Protein AF-A0A0C1C5U6-F1 (afdb_monomer_lite)

Foldseek 3Di:
DEEAAAAPLCQQVVQCVVVVFDWDADPPPRFIDGPDPPDVQGQDGDRVRRPFQAWDDHPLYIYFYGEPYDPDDVSNVRRLQSLLVCLVVDQQQEYEYGDEPVLPVVPCPSVVVVVVSVCVSNVVSDPVNRHNYYHYHHRHPPVVVVVVVVVVVVVVVVPPDD

Organism: NCBI:txid83552

pLDDT: mean 75.48, std 14.99, range [33.72, 92.44]

InterPro domains:
  IPR027417 P-loop containing nucleoside triphosphate hydrolase [G3DSA:3.40.50.300] (1-158)
  IPR027417 P-loop containing nucleoside triphosphate hydrolase [SSF52540] (3-142)

Secondary structure (DSSP, 8-state):
-EEEESTTSSHHHHHHHHTT--EEE-TTT--EEESS--TTTSPPPSTTT---SSEEEETTEEEE---SSSS-HHHHHHHHHHHHHHHHHS---EEEEEE-GGGGGG-THHHHHHHHHHHHHTTTS-STTS--EEEEEE--HHHHHHHHHHHHHHHHHHH---

Structure (mmCIF, N/CA/C/O backbone):
data_AF-A0A0C1C5U6-F1
#
_entry.id   AF-A0A0C1C5U6-F1
#
loop_
_atom_site.group_PDB
_atom_site.id
_atom_site.type_symbol
_atom_site.label_atom_id
_atom_site.label_alt_id
_atom_site.label_comp_id
_atom_site.label_asym_id
_atom_site.label_entity_id
_atom_site.label_seq_id
_atom_site.pdbx_PDB_ins_code
_atom_site.Cartn_x
_atom_site.Cartn_y
_atom_site.Cartn_z
_atom_site.occupancy
_atom_site.B_iso_or_equiv
_atom_site.auth_seq_id
_atom_site.auth_comp_id
_atom_site.auth_asym_id
_atom_site.auth_atom_id
_atom_site.pdbx_PDB_model_num
ATOM 1 N N . MET A 1 1 ? -7.302 0.716 6.547 1.00 89.00 1 MET A N 1
ATOM 2 C CA . MET A 1 1 ? -6.933 0.186 5.214 1.00 89.00 1 MET A CA 1
ATOM 3 C C . MET A 1 1 ? -5.426 0.119 5.146 1.00 89.00 1 MET A C 1
ATOM 5 O O . MET A 1 1 ? -4.791 1.102 5.504 1.00 89.00 1 MET A O 1
ATOM 9 N N . ILE A 1 2 ? -4.868 -1.007 4.716 1.00 91.44 2 ILE A N 1
ATOM 10 C CA . ILE A 1 2 ? -3.419 -1.174 4.568 1.00 91.44 2 ILE A CA 1
ATOM 11 C C . ILE A 1 2 ? -3.020 -1.066 3.097 1.00 91.44 2 ILE A C 1
ATOM 13 O O . ILE A 1 2 ? -3.742 -1.568 2.233 1.00 91.44 2 ILE A O 1
ATOM 17 N N . VAL A 1 3 ? -1.905 -0.394 2.813 1.00 92.25 3 VAL A N 1
ATOM 18 C CA . VAL A 1 3 ? -1.359 -0.252 1.459 1.00 92.25 3 VAL A CA 1
ATOM 19 C C . VAL A 1 3 ? 0.001 -0.933 1.403 1.00 92.25 3 VAL A C 1
ATOM 21 O O . VAL A 1 3 ? 0.939 -0.484 2.046 1.00 92.25 3 VAL A O 1
ATOM 24 N N . VAL A 1 4 ? 0.096 -2.008 0.628 1.00 90.38 4 VAL A N 1
ATOM 25 C CA . VAL A 1 4 ? 1.284 -2.863 0.483 1.00 90.38 4 VAL A CA 1
ATOM 26 C C . VAL A 1 4 ? 1.801 -2.839 -0.952 1.00 90.38 4 VAL A C 1
ATOM 28 O O . VAL A 1 4 ? 1.058 -2.538 -1.885 1.00 90.38 4 VAL A O 1
ATOM 31 N N . GLY A 1 5 ? 3.080 -3.158 -1.135 1.00 88.62 5 GLY A N 1
ATOM 32 C CA . GLY A 1 5 ? 3.724 -3.200 -2.447 1.00 88.62 5 GLY A CA 1
ATOM 33 C C . GLY A 1 5 ? 5.225 -2.955 -2.369 1.00 88.62 5 GLY A C 1
ATOM 34 O O . GLY A 1 5 ? 5.747 -2.583 -1.312 1.00 88.62 5 GLY A O 1
ATOM 35 N N . GLU A 1 6 ? 5.900 -3.106 -3.501 1.00 87.00 6 GLU A N 1
ATOM 36 C CA . GLU A 1 6 ? 7.343 -2.880 -3.632 1.00 87.00 6 GLU A CA 1
ATOM 37 C C . GLU A 1 6 ? 7.741 -1.438 -3.285 1.00 87.00 6 GLU A C 1
ATOM 39 O O . GLU A 1 6 ? 6.922 -0.505 -3.238 1.00 87.00 6 GLU A O 1
ATOM 44 N N . SER A 1 7 ? 9.018 -1.231 -2.991 1.00 86.00 7 SER A N 1
ATOM 45 C CA . SER A 1 7 ? 9.557 0.114 -2.821 1.00 86.00 7 SER A CA 1
ATOM 46 C C . SER A 1 7 ? 9.415 0.948 -4.097 1.00 86.00 7 SER A C 1
ATOM 48 O O . SER A 1 7 ? 9.560 0.461 -5.212 1.00 86.00 7 SER A O 1
ATOM 50 N N . GLY A 1 8 ? 9.091 2.235 -3.943 1.00 82.94 8 GLY A N 1
ATOM 51 C CA . GLY A 1 8 ? 9.002 3.173 -5.070 1.00 82.94 8 GLY A CA 1
ATOM 52 C C . GLY A 1 8 ? 7.709 3.136 -5.900 1.00 82.94 8 GLY A C 1
ATOM 53 O O . GLY A 1 8 ? 7.497 4.047 -6.694 1.00 82.94 8 GLY A O 1
ATOM 54 N N . VAL A 1 9 ? 6.782 2.199 -5.666 1.00 85.19 9 VAL A N 1
ATOM 55 C CA . VAL A 1 9 ? 5.518 2.085 -6.439 1.00 85.19 9 VAL A CA 1
ATOM 56 C C . VAL A 1 9 ? 4.457 3.149 -6.106 1.00 85.19 9 VAL A C 1
ATOM 58 O O . VAL A 1 9 ? 3.341 3.100 -6.619 1.00 85.19 9 VAL A O 1
ATOM 61 N N . GLY A 1 10 ? 4.772 4.127 -5.249 1.00 87.94 10 GLY A N 1
ATOM 62 C CA . GLY A 1 10 ? 3.904 5.280 -4.967 1.00 87.94 10 GLY A CA 1
ATOM 63 C C . GLY A 1 10 ? 2.888 5.115 -3.828 1.00 87.94 10 GLY A C 1
ATOM 64 O O . GLY A 1 10 ? 1.929 5.882 -3.776 1.00 87.94 10 GLY A O 1
ATOM 65 N N . LYS A 1 11 ? 3.095 4.167 -2.903 1.00 90.81 11 LYS A N 1
ATOM 66 C CA . LYS A 1 11 ? 2.210 3.914 -1.741 1.00 90.81 11 LYS A CA 1
ATOM 67 C C . LYS A 1 11 ? 1.953 5.163 -0.892 1.00 90.81 11 LYS A C 1
ATOM 69 O O . LYS A 1 11 ? 0.810 5.588 -0.737 1.00 90.81 11 LYS A O 1
ATOM 74 N N . SER A 1 12 ? 3.024 5.806 -0.434 1.00 90.25 12 SER A N 1
ATOM 75 C CA . SER A 1 12 ? 2.967 7.021 0.381 1.00 90.25 12 SER A CA 1
ATOM 76 C C . SER A 1 12 ? 2.264 8.164 -0.359 1.00 90.25 12 SER A C 1
ATOM 78 O O . SER A 1 12 ? 1.363 8.800 0.178 1.00 90.25 12 SER A O 1
ATOM 80 N N . THR A 1 13 ? 2.572 8.367 -1.644 1.00 90.25 13 THR A N 1
ATOM 81 C CA . THR A 1 13 ? 1.886 9.363 -2.485 1.00 90.25 13 THR A CA 1
ATOM 82 C C . THR A 1 13 ? 0.385 9.085 -2.600 1.00 90.25 13 THR A C 1
ATOM 84 O O . THR A 1 13 ? -0.420 10.012 -2.504 1.00 90.25 13 THR A O 1
ATOM 87 N N . PHE A 1 14 ? -0.008 7.820 -2.770 1.00 91.38 14 PHE A N 1
ATOM 88 C CA . PHE A 1 14 ? -1.411 7.413 -2.831 1.00 91.38 14 PHE A CA 1
ATOM 89 C C . PHE A 1 14 ? -2.144 7.681 -1.511 1.00 91.38 14 PHE A C 1
ATOM 91 O O . PHE A 1 14 ? -3.235 8.249 -1.523 1.00 91.38 14 PHE A O 1
ATOM 98 N N . ILE A 1 15 ? -1.537 7.353 -0.369 1.00 92.44 15 ILE A N 1
ATOM 99 C CA . ILE A 1 15 ? -2.113 7.658 0.949 1.00 92.44 15 ILE A CA 1
ATOM 100 C C . ILE A 1 15 ? -2.237 9.171 1.156 1.00 92.44 15 ILE A C 1
ATOM 102 O O . ILE A 1 15 ? -3.296 9.635 1.574 1.00 92.44 15 ILE A O 1
ATOM 106 N N . GLY A 1 16 ? -1.210 9.952 0.811 1.00 91.19 16 GLY A N 1
ATOM 107 C CA . GLY A 1 16 ? -1.270 11.414 0.862 1.00 91.19 16 GLY A CA 1
ATOM 108 C C . GLY A 1 16 ? -2.436 11.972 0.039 1.00 91.19 16 GLY A C 1
ATOM 109 O O . GLY A 1 16 ? -3.200 12.806 0.526 1.00 91.19 16 GLY A O 1
ATOM 110 N N . TYR A 1 17 ? -2.652 11.443 -1.169 1.00 90.31 17 TYR A N 1
ATOM 111 C CA . TYR A 1 17 ? -3.803 11.803 -2.000 1.00 90.31 17 TYR A CA 1
ATOM 112 C C . TYR A 1 17 ? -5.145 11.479 -1.320 1.00 90.31 17 TYR A C 1
ATOM 114 O O . TYR A 1 17 ? -6.044 12.320 -1.294 1.00 90.31 17 TYR A O 1
ATOM 122 N N . LEU A 1 18 ? -5.282 10.293 -0.716 1.00 91.94 18 LEU A N 1
ATOM 123 C CA . LEU A 1 18 ? -6.490 9.898 0.025 1.00 91.94 18 LEU A CA 1
ATOM 124 C C . LEU A 1 18 ? -6.742 10.750 1.276 1.00 91.94 18 LEU A C 1
ATOM 126 O O . LEU A 1 18 ? -7.892 10.944 1.675 1.00 91.94 18 LEU A O 1
ATOM 130 N N . LEU A 1 19 ? -5.678 11.283 1.875 1.00 91.56 19 LEU A N 1
ATOM 131 C CA . LEU A 1 19 ? -5.726 12.251 2.971 1.00 91.56 19 LEU A CA 1
ATOM 132 C C . LEU A 1 19 ? -5.994 13.687 2.492 1.00 91.56 19 LEU A C 1
ATOM 134 O O . LEU A 1 19 ? -5.978 14.611 3.299 1.00 91.56 19 LEU A O 1
ATOM 138 N N . LYS A 1 20 ? -6.295 13.876 1.199 1.00 90.44 20 LYS A N 1
ATOM 139 C CA . LYS A 1 20 ? -6.553 15.173 0.555 1.00 90.44 20 LYS A CA 1
ATOM 140 C C . LYS A 1 20 ? -5.345 16.113 0.562 1.00 90.44 20 LYS A C 1
ATOM 142 O O . LYS A 1 20 ? -5.517 17.326 0.439 1.00 90.44 20 LYS A O 1
ATOM 147 N N . ALA A 1 21 ? -4.131 15.573 0.663 1.00 88.94 21 ALA A N 1
ATOM 148 C CA . ALA A 1 21 ? -2.929 16.369 0.497 1.00 88.94 21 ALA A CA 1
ATOM 149 C C . ALA A 1 21 ? -2.868 16.927 -0.931 1.00 88.94 21 ALA A C 1
ATOM 151 O O . ALA A 1 21 ? -3.127 16.219 -1.912 1.00 88.94 21 ALA A O 1
ATOM 152 N N . LYS A 1 22 ? -2.494 18.201 -1.064 1.00 88.56 22 LYS A N 1
ATOM 153 C CA . LYS A 1 22 ? -2.239 18.797 -2.375 1.00 88.56 22 LYS A CA 1
ATOM 154 C C . LYS A 1 22 ? -0.845 18.390 -2.838 1.00 88.56 22 LYS A C 1
ATOM 156 O O . LYS A 1 22 ? 0.150 18.812 -2.259 1.00 88.56 22 LYS A O 1
ATOM 161 N N . ILE A 1 23 ? -0.792 17.538 -3.860 1.00 86.31 23 ILE A N 1
ATOM 162 C CA . ILE A 1 23 ? 0.452 16.996 -4.412 1.00 86.31 23 ILE A CA 1
ATOM 163 C C . ILE A 1 23 ? 0.869 17.839 -5.616 1.00 86.31 23 ILE A C 1
ATOM 165 O O . ILE A 1 23 ? 0.102 18.009 -6.565 1.00 86.31 23 ILE A O 1
ATOM 169 N N . ILE A 1 24 ? 2.098 18.339 -5.576 1.00 86.50 24 ILE A N 1
ATOM 170 C CA . ILE A 1 24 ? 2.754 19.060 -6.664 1.00 86.50 24 ILE A CA 1
ATOM 171 C C . ILE A 1 24 ? 3.935 18.238 -7.183 1.00 86.50 24 ILE A C 1
ATOM 173 O O . ILE A 1 24 ? 4.511 17.421 -6.466 1.00 86.50 24 ILE A O 1
ATOM 177 N N . PHE A 1 25 ? 4.300 18.450 -8.443 1.00 80.88 25 PHE A N 1
ATOM 178 C CA . PHE A 1 25 ? 5.442 17.790 -9.068 1.00 80.88 25 PHE A CA 1
ATOM 179 C C . PHE A 1 25 ? 6.532 18.826 -9.323 1.00 80.88 25 PHE A C 1
ATOM 181 O O . PHE A 1 25 ? 6.275 19.835 -9.982 1.00 80.88 25 PHE A O 1
ATOM 188 N N . LYS A 1 26 ? 7.747 18.586 -8.817 1.00 72.88 26 LYS A N 1
ATOM 189 C CA . LYS A 1 26 ? 8.900 19.439 -9.139 1.00 72.88 26 LYS A CA 1
ATOM 190 C C . LYS A 1 26 ? 9.202 19.346 -10.632 1.00 72.88 26 LYS A C 1
ATOM 192 O O . LYS A 1 26 ? 9.323 18.249 -11.170 1.00 72.88 26 LYS A O 1
ATOM 197 N N . SER A 1 27 ? 9.347 20.497 -11.281 1.00 61.31 27 SER A N 1
ATOM 198 C CA . SER A 1 27 ? 9.594 20.611 -12.724 1.00 61.31 27 SER A CA 1
ATOM 199 C C . SER A 1 27 ? 10.921 19.995 -13.173 1.00 61.31 27 SER A C 1
ATOM 201 O O . SER A 1 27 ? 11.011 19.538 -14.307 1.00 61.31 27 SER A O 1
ATOM 203 N N . GLU A 1 28 ? 11.927 19.978 -12.299 1.00 65.94 28 GLU A N 1
ATOM 204 C CA . GLU A 1 28 ? 13.287 19.515 -12.612 1.00 65.94 28 GLU A CA 1
ATOM 205 C C . GLU A 1 28 ? 13.401 17.984 -12.606 1.00 65.94 28 GLU A C 1
ATOM 207 O O . GLU A 1 28 ? 13.900 17.394 -13.562 1.00 65.94 28 GLU A O 1
ATOM 212 N N . ASP A 1 29 ? 12.850 17.333 -11.577 1.00 67.00 29 ASP A N 1
ATOM 213 C CA . ASP A 1 29 ? 13.029 15.890 -11.357 1.00 67.00 29 ASP A CA 1
ATOM 214 C C . ASP A 1 29 ? 11.748 15.075 -11.600 1.00 67.00 29 ASP A C 1
ATOM 216 O O . ASP A 1 29 ? 11.756 13.848 -11.494 1.00 67.00 29 ASP A O 1
ATOM 220 N N . GLY A 1 30 ? 10.607 15.738 -11.809 1.00 68.62 30 GLY A N 1
ATOM 221 C CA . GLY A 1 30 ? 9.290 15.095 -11.851 1.00 68.62 30 GLY A CA 1
ATOM 222 C C . GLY A 1 30 ? 8.865 14.448 -10.525 1.00 68.62 30 GLY A C 1
ATOM 223 O O . GLY A 1 30 ? 7.905 13.679 -10.500 1.00 68.62 30 GLY A O 1
ATOM 224 N N . LYS A 1 31 ? 9.566 14.726 -9.418 1.00 74.06 31 LYS A N 1
ATOM 225 C CA . LYS A 1 31 ? 9.271 14.152 -8.099 1.00 74.06 31 LYS A CA 1
ATOM 226 C C . LYS A 1 31 ? 8.005 14.766 -7.513 1.00 74.06 31 LYS A C 1
ATOM 228 O O . LYS A 1 31 ? 7.867 15.989 -7.471 1.00 74.06 31 LYS A O 1
ATOM 233 N N . ALA A 1 32 ? 7.113 13.904 -7.035 1.00 79.75 32 ALA A N 1
ATOM 234 C CA . ALA A 1 32 ? 5.940 14.309 -6.276 1.00 79.75 32 ALA A CA 1
ATOM 235 C C . ALA A 1 32 ? 6.348 14.798 -4.878 1.00 79.75 32 ALA A C 1
ATOM 237 O O . ALA A 1 32 ? 7.221 14.212 -4.239 1.00 79.75 32 ALA A O 1
ATOM 238 N N . MET A 1 33 ? 5.696 15.850 -4.399 1.00 84.69 33 MET A N 1
ATOM 239 C CA . MET A 1 33 ? 5.817 16.355 -3.034 1.00 84.69 33 MET A CA 1
ATOM 240 C C . MET A 1 33 ? 4.518 17.040 -2.607 1.00 84.69 33 MET A C 1
ATOM 242 O O . MET A 1 33 ? 3.684 17.374 -3.449 1.00 84.69 33 MET A O 1
ATOM 246 N N . TYR A 1 34 ? 4.336 17.257 -1.310 1.00 85.62 34 TYR A N 1
ATOM 247 C CA . TYR A 1 34 ? 3.210 18.049 -0.819 1.00 85.62 34 TYR A CA 1
ATOM 248 C C . TYR A 1 34 ? 3.450 19.544 -1.052 1.00 85.62 34 TYR A C 1
ATOM 250 O O . TYR A 1 34 ? 4.585 20.008 -0.986 1.00 85.62 34 TYR A O 1
ATOM 258 N N . GLU A 1 35 ? 2.385 20.298 -1.335 1.00 82.38 35 GLU A N 1
ATOM 259 C CA . GLU A 1 35 ? 2.453 21.756 -1.507 1.00 82.38 35 GLU A CA 1
ATOM 260 C C . GLU A 1 35 ? 2.779 22.484 -0.194 1.00 82.38 35 GLU A C 1
ATOM 262 O O . GLU A 1 35 ? 3.444 23.515 -0.214 1.00 82.38 35 GLU A O 1
ATOM 267 N N . SER A 1 36 ? 2.336 21.947 0.945 1.00 72.25 36 SER A N 1
ATOM 268 C CA . SER A 1 36 ? 2.601 22.499 2.277 1.00 72.25 36 SER A CA 1
ATOM 269 C C . SER A 1 36 ? 3.492 21.574 3.102 1.00 72.25 36 SER A C 1
ATOM 271 O O . SER A 1 36 ? 3.319 20.356 3.047 1.00 72.25 36 SER A O 1
ATOM 273 N N . GLU A 1 37 ? 4.346 22.146 3.954 1.00 63.47 37 GLU A N 1
ATOM 274 C CA . GLU A 1 37 ? 5.240 21.447 4.899 1.00 63.47 37 GLU A CA 1
ATOM 275 C C . GLU A 1 37 ? 4.512 20.755 6.076 1.00 63.47 37 GLU A C 1
ATOM 277 O O . GLU A 1 37 ? 5.033 20.656 7.182 1.00 63.47 37 GLU A O 1
ATOM 282 N N . GLN A 1 38 ? 3.287 20.263 5.882 1.00 62.84 38 GLN A N 1
ATOM 283 C CA . GLN A 1 38 ? 2.563 19.492 6.899 1.00 62.84 38 GLN A CA 1
ATOM 284 C C . GLN A 1 38 ? 3.080 18.048 6.919 1.00 62.84 38 GLN A C 1
ATOM 286 O O . GLN A 1 38 ? 2.407 17.123 6.471 1.00 62.84 38 GLN A O 1
ATOM 291 N N . THR A 1 39 ? 4.310 17.855 7.389 1.00 64.31 39 THR A N 1
ATOM 292 C CA . THR A 1 39 ? 5.007 16.562 7.323 1.00 64.31 39 THR A CA 1
ATOM 293 C C . THR A 1 39 ? 4.410 15.510 8.244 1.00 64.31 39 THR A C 1
ATOM 295 O O . THR A 1 39 ? 4.415 14.338 7.899 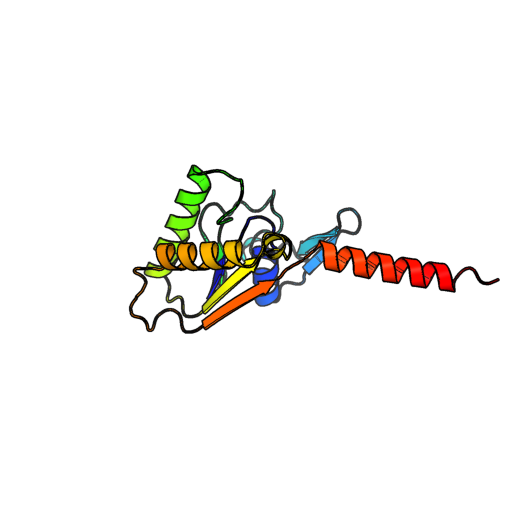1.00 64.31 39 THR A O 1
ATOM 298 N N . ASP A 1 40 ? 3.848 15.908 9.384 1.00 71.31 40 ASP A N 1
ATOM 299 C CA . ASP A 1 40 ? 3.434 14.939 10.408 1.00 71.31 40 ASP A CA 1
ATOM 300 C C . ASP A 1 40 ? 2.052 14.327 10.125 1.00 71.31 40 ASP A C 1
ATOM 302 O O . ASP A 1 40 ? 1.681 13.305 10.698 1.00 71.31 40 ASP A O 1
ATOM 306 N N . GLN A 1 41 ? 1.276 14.944 9.229 1.00 82.25 41 GLN A N 1
ATOM 307 C CA . GLN A 1 41 ? -0.068 14.482 8.860 1.00 82.25 41 GLN A CA 1
ATOM 308 C C . GLN A 1 41 ? -0.068 13.548 7.648 1.00 82.25 41 GLN A C 1
ATOM 310 O O . GLN A 1 41 ? -1.062 12.857 7.408 1.00 82.25 41 GLN A O 1
ATOM 315 N N . PHE A 1 42 ? 1.025 13.517 6.885 1.00 87.19 42 PHE A N 1
ATOM 316 C CA . PHE A 1 42 ? 1.111 12.798 5.623 1.00 87.19 42 PHE A CA 1
ATOM 317 C C . PHE A 1 42 ? 2.357 11.911 5.575 1.00 87.19 42 PHE A C 1
ATOM 319 O O . PHE A 1 42 ? 3.394 12.265 6.127 1.00 87.19 42 PHE A O 1
ATOM 326 N N . PRO A 1 43 ? 2.305 10.771 4.873 1.00 87.88 43 PRO A N 1
ATOM 327 C CA . PRO A 1 43 ? 3.480 9.926 4.710 1.00 87.88 43 PRO A CA 1
ATOM 328 C C . PRO A 1 43 ? 4.541 10.611 3.849 1.00 87.88 43 PRO A C 1
ATOM 330 O O . PRO A 1 43 ? 4.225 11.290 2.871 1.00 87.88 43 PRO A O 1
ATOM 333 N N . GLU A 1 44 ? 5.810 10.387 4.170 1.00 84.94 44 GLU A N 1
ATOM 334 C CA . GLU A 1 44 ? 6.936 10.935 3.417 1.00 84.94 44 GLU A CA 1
ATOM 335 C C . GLU A 1 44 ? 6.961 10.396 1.974 1.00 84.94 44 GLU A C 1
ATOM 337 O O . GLU A 1 44 ? 6.942 9.186 1.741 1.00 84.94 44 GLU A O 1
ATOM 342 N N . ILE A 1 45 ? 6.989 11.295 0.982 1.00 82.94 45 ILE A N 1
ATOM 343 C CA . ILE A 1 45 ? 6.999 10.917 -0.438 1.00 82.94 45 ILE A CA 1
ATOM 344 C C . ILE A 1 45 ? 8.435 10.727 -0.944 1.00 82.94 45 ILE A C 1
ATOM 346 O O . ILE A 1 45 ? 9.278 11.615 -0.829 1.00 82.94 45 ILE A O 1
ATOM 350 N N . GLY A 1 46 ? 8.657 9.605 -1.635 1.00 70.81 46 GLY A N 1
ATOM 351 C CA . GLY A 1 46 ? 9.860 9.325 -2.422 1.00 70.81 46 GLY A CA 1
ATOM 352 C C . GLY A 1 46 ? 10.702 8.197 -1.833 1.00 70.81 46 GLY A C 1
ATOM 353 O O . GLY A 1 46 ? 10.866 8.111 -0.629 1.00 70.81 46 GLY A O 1
ATOM 354 N N . HIS A 1 47 ? 11.260 7.331 -2.683 1.00 61.34 47 HIS A N 1
ATOM 355 C CA . HIS A 1 47 ? 11.919 6.091 -2.247 1.00 61.34 47 HIS A CA 1
ATOM 356 C C . HIS A 1 47 ? 13.150 6.307 -1.346 1.00 61.34 47 HIS A C 1
ATOM 358 O O . HIS A 1 47 ? 13.287 5.605 -0.356 1.00 61.34 47 HIS A O 1
ATOM 364 N N . GLN A 1 48 ? 14.012 7.288 -1.646 1.00 55.84 48 GLN A N 1
ATOM 365 C CA . GLN A 1 48 ? 15.226 7.546 -0.849 1.00 55.84 48 GLN A CA 1
ATOM 366 C C . GLN A 1 48 ? 14.972 8.328 0.444 1.00 55.84 48 GLN A C 1
ATOM 368 O O . GLN A 1 48 ? 15.799 8.301 1.352 1.00 55.84 48 GLN A O 1
ATOM 373 N N . ASN A 1 49 ? 13.841 9.026 0.508 1.00 52.81 49 ASN A N 1
ATOM 374 C CA . ASN A 1 49 ? 13.456 9.816 1.670 1.00 52.81 49 ASN A CA 1
ATOM 375 C C . ASN A 1 49 ? 12.513 9.021 2.577 1.00 52.81 49 ASN A C 1
ATOM 377 O O . ASN A 1 49 ? 12.583 9.160 3.786 1.00 52.81 49 ASN A O 1
ATOM 381 N N . SER A 1 50 ? 11.698 8.123 2.012 1.00 55.69 50 SER A N 1
ATOM 382 C CA . SER A 1 50 ? 10.796 7.237 2.743 1.00 55.69 50 SER A CA 1
ATOM 383 C C . SER A 1 50 ? 11.589 6.359 3.710 1.00 55.69 50 SER A C 1
ATOM 385 O O . SER A 1 50 ? 12.175 5.340 3.351 1.00 55.69 50 SER A O 1
ATOM 387 N N . LYS A 1 51 ? 11.590 6.760 4.982 1.00 51.38 51 LYS A N 1
ATOM 388 C CA . LYS A 1 51 ? 12.163 5.992 6.093 1.00 51.38 51 LYS A CA 1
ATOM 389 C C . LYS A 1 51 ? 11.290 4.809 6.510 1.00 51.38 51 LYS A C 1
ATOM 391 O O . LYS A 1 51 ? 11.514 4.274 7.596 1.00 51.38 51 LYS A O 1
ATOM 396 N N . THR A 1 52 ? 10.289 4.413 5.721 1.00 56.31 52 THR A N 1
ATOM 397 C CA . THR A 1 52 ? 9.306 3.401 6.122 1.00 56.31 52 THR A CA 1
ATOM 398 C C . THR A 1 52 ? 9.956 2.016 6.185 1.00 56.31 52 THR A C 1
ATOM 400 O O . THR A 1 52 ? 9.858 1.204 5.272 1.00 56.31 52 THR A O 1
ATOM 403 N N . LYS A 1 53 ? 10.637 1.744 7.298 1.00 65.81 53 LYS A N 1
ATOM 404 C CA . LYS A 1 53 ? 11.080 0.422 7.732 1.00 65.81 53 LYS A CA 1
ATOM 405 C C . LYS A 1 53 ? 10.003 -0.101 8.674 1.00 65.81 53 LYS A C 1
ATOM 407 O O . LYS A 1 53 ? 9.924 0.329 9.822 1.00 65.81 53 LYS A O 1
ATOM 412 N N . GLY A 1 54 ? 9.134 -0.967 8.168 1.00 83.75 54 GLY A N 1
ATOM 413 C CA . GLY A 1 54 ? 7.955 -1.445 8.888 1.00 83.75 54 GLY A CA 1
ATOM 414 C C . GLY A 1 54 ? 6.655 -0.768 8.449 1.00 83.75 54 GLY A C 1
ATOM 415 O O . GLY A 1 54 ? 6.293 -0.854 7.278 1.00 83.75 54 GLY A O 1
ATOM 416 N N . ILE A 1 55 ? 5.924 -0.154 9.384 1.00 88.69 55 ILE A N 1
ATOM 417 C CA . ILE A 1 55 ? 4.610 0.463 9.135 1.00 88.69 55 ILE A CA 1
ATOM 418 C C . ILE A 1 55 ? 4.538 1.877 9.716 1.00 88.69 55 ILE A C 1
ATOM 420 O O . ILE A 1 55 ? 5.175 2.173 10.726 1.00 88.69 55 ILE A O 1
ATOM 424 N N . ALA A 1 56 ? 3.707 2.724 9.118 1.00 90.19 56 ALA A N 1
ATOM 425 C CA . ALA A 1 56 ? 3.325 4.022 9.660 1.00 90.19 56 ALA A CA 1
ATOM 426 C C . ALA A 1 56 ? 1.816 4.237 9.480 1.00 90.19 56 ALA A C 1
ATOM 428 O O . ALA A 1 56 ? 1.239 3.844 8.466 1.00 90.19 56 ALA A O 1
ATOM 429 N N . VAL A 1 57 ? 1.161 4.831 10.479 1.00 91.06 57 VAL A N 1
ATOM 430 C CA . VAL A 1 57 ? -0.300 4.987 10.502 1.00 91.06 57 VAL A CA 1
ATOM 431 C C . VAL A 1 57 ? -0.672 6.453 10.331 1.00 91.06 57 VAL A C 1
ATOM 433 O O . VAL A 1 57 ? -0.257 7.297 11.119 1.00 91.06 57 VAL A O 1
ATOM 436 N N . PHE A 1 58 ? -1.501 6.739 9.329 1.00 90.19 58 PHE A N 1
ATOM 437 C CA . PHE A 1 58 ? -1.989 8.075 8.996 1.00 90.19 58 PHE A CA 1
ATOM 438 C C . PHE A 1 58 ? -3.518 8.062 8.951 1.00 90.19 58 PHE A C 1
ATOM 440 O O . PHE A 1 58 ? -4.143 7.652 7.967 1.00 90.19 58 PHE A O 1
ATOM 447 N N . GLY A 1 59 ? -4.146 8.472 10.055 1.00 88.19 59 GLY A N 1
ATOM 448 C CA . GLY A 1 59 ? -5.595 8.384 10.222 1.00 88.19 59 GLY A CA 1
ATOM 449 C C . GLY A 1 59 ? -6.082 6.933 10.142 1.00 88.19 59 GLY A C 1
ATOM 450 O O . GLY A 1 59 ? -5.804 6.131 11.024 1.00 88.19 59 GLY A O 1
ATOM 451 N N . SER A 1 60 ? -6.813 6.594 9.074 1.00 89.56 60 SER A N 1
ATOM 452 C CA . SER A 1 60 ? -7.330 5.233 8.833 1.00 89.56 60 SER A CA 1
ATOM 453 C C . SER A 1 60 ? -6.490 4.412 7.841 1.00 89.56 60 SER A C 1
ATOM 455 O O . SER A 1 60 ? -6.882 3.300 7.457 1.00 89.56 60 SER A O 1
ATOM 457 N N . TYR A 1 61 ? -5.347 4.952 7.414 1.00 91.94 61 TYR A N 1
ATOM 458 C CA . TYR A 1 61 ? -4.457 4.359 6.422 1.00 91.94 61 TYR A CA 1
ATOM 459 C C . TYR A 1 61 ? -3.167 3.874 7.075 1.00 91.94 61 TYR A C 1
ATOM 461 O O . TYR A 1 61 ? -2.591 4.565 7.909 1.00 91.94 61 TYR A O 1
ATOM 469 N N . ILE A 1 62 ? -2.716 2.689 6.680 1.00 92.19 62 ILE A N 1
ATOM 470 C CA . ILE A 1 62 ? -1.444 2.112 7.109 1.00 92.19 62 ILE A CA 1
ATOM 471 C C . ILE A 1 62 ? -0.541 2.076 5.879 1.00 92.19 62 ILE A C 1
ATOM 473 O O . ILE A 1 62 ? -0.837 1.355 4.921 1.00 92.19 62 ILE A O 1
ATOM 477 N N . ASP A 1 63 ? 0.516 2.882 5.910 1.00 91.44 63 ASP A N 1
ATOM 478 C CA . ASP A 1 63 ? 1.609 2.857 4.940 1.00 91.44 63 ASP A CA 1
ATOM 479 C C . ASP A 1 63 ? 2.627 1.799 5.363 1.00 91.44 63 ASP A C 1
ATOM 481 O O . ASP A 1 63 ? 2.920 1.657 6.554 1.00 91.44 63 ASP A O 1
ATOM 485 N N . THR A 1 64 ? 3.165 1.050 4.406 1.00 90.62 64 THR A N 1
ATOM 486 C CA . THR A 1 64 ? 4.117 -0.030 4.685 1.00 90.62 64 THR A CA 1
ATOM 487 C C . THR A 1 64 ? 5.440 0.214 3.981 1.00 90.62 64 THR A C 1
ATOM 489 O O . THR A 1 64 ? 5.505 0.840 2.921 1.00 90.62 64 THR A O 1
ATOM 492 N N . GLY A 1 65 ? 6.505 -0.361 4.532 1.00 88.69 65 GLY A N 1
ATOM 493 C CA . GLY A 1 65 ? 7.764 -0.520 3.821 1.00 88.69 65 GLY A CA 1
ATOM 494 C C . GLY A 1 65 ? 7.593 -1.334 2.538 1.00 88.69 65 GLY A C 1
ATOM 495 O O . GLY A 1 65 ? 6.539 -1.938 2.288 1.00 88.69 65 GLY A O 1
ATOM 496 N N . GLY A 1 66 ? 8.630 -1.316 1.701 1.00 86.94 66 GLY A N 1
ATOM 497 C CA . GLY A 1 66 ? 8.708 -2.176 0.528 1.00 86.94 66 GLY A CA 1
ATOM 498 C C . GLY A 1 66 ? 8.586 -3.649 0.900 1.00 86.94 66 GLY A C 1
ATOM 499 O O . GLY A 1 66 ? 9.250 -4.125 1.818 1.00 86.94 66 GLY A O 1
ATOM 500 N N . LEU A 1 67 ? 7.703 -4.358 0.208 1.00 85.62 67 LEU A N 1
ATOM 501 C CA . LEU A 1 67 ? 7.627 -5.814 0.247 1.00 85.62 67 LEU A CA 1
ATOM 502 C C . LEU A 1 67 ? 7.946 -6.355 -1.134 1.00 85.62 67 LEU A C 1
ATOM 504 O O . LEU A 1 67 ? 7.557 -5.745 -2.129 1.00 85.62 67 LEU A O 1
ATOM 508 N N . PHE A 1 68 ? 8.565 -7.529 -1.177 1.00 81.62 68 PHE A N 1
ATOM 509 C CA . PHE A 1 68 ? 8.875 -8.249 -2.408 1.00 81.62 68 PHE A CA 1
ATOM 510 C C . PHE A 1 68 ? 9.860 -7.504 -3.321 1.00 81.62 68 PHE A C 1
ATOM 512 O O . PHE A 1 68 ? 9.858 -7.727 -4.529 1.00 81.62 68 PHE A O 1
ATOM 519 N N . ASP A 1 69 ? 10.709 -6.644 -2.752 1.00 75.31 69 ASP A N 1
ATOM 520 C CA . ASP A 1 69 ? 11.680 -5.838 -3.493 1.00 75.31 69 ASP A CA 1
ATOM 521 C C . ASP A 1 69 ? 13.126 -6.363 -3.367 1.00 75.31 69 ASP A C 1
ATOM 523 O O . ASP A 1 69 ? 13.390 -7.475 -2.898 1.00 75.31 69 ASP A O 1
ATOM 527 N N . THR A 1 70 ? 14.086 -5.576 -3.858 1.00 73.62 70 THR A N 1
ATOM 528 C CA . THR A 1 70 ? 15.507 -5.940 -3.906 1.00 73.62 70 THR A CA 1
ATOM 529 C C . THR A 1 70 ? 16.320 -5.451 -2.703 1.00 73.62 70 THR A C 1
ATOM 531 O O . THR A 1 70 ? 17.546 -5.552 -2.742 1.00 73.62 70 THR A O 1
ATOM 534 N N . GLU A 1 71 ? 15.699 -4.932 -1.634 1.00 77.25 71 GLU A N 1
ATOM 535 C CA . GLU A 1 71 ? 16.423 -4.465 -0.432 1.00 77.25 71 GLU A CA 1
ATOM 536 C C . GLU A 1 71 ? 17.012 -5.613 0.412 1.00 77.25 71 GLU A C 1
ATOM 538 O O . GLU A 1 71 ? 17.788 -5.394 1.346 1.00 77.25 71 GLU A O 1
ATOM 543 N N . GLY A 1 72 ? 16.704 -6.856 0.040 1.00 82.00 72 GLY A N 1
ATOM 544 C CA . GLY A 1 72 ? 17.345 -8.064 0.540 1.00 82.00 72 GLY A CA 1
ATOM 545 C C . GLY A 1 72 ? 16.560 -8.784 1.643 1.00 82.00 72 GLY A C 1
ATOM 546 O O . GLY A 1 72 ? 15.565 -8.274 2.162 1.00 82.00 72 GLY A O 1
ATOM 547 N N . PRO A 1 73 ? 17.004 -9.994 2.035 1.00 85.00 73 PRO A N 1
ATOM 548 C CA . PRO A 1 73 ? 16.213 -10.885 2.888 1.00 85.00 73 PRO A CA 1
ATOM 549 C C . PRO A 1 73 ? 15.871 -10.307 4.266 1.00 85.00 73 PRO A C 1
ATOM 551 O O . PRO A 1 73 ? 14.780 -10.537 4.777 1.00 85.00 73 PRO A O 1
ATOM 554 N N . SER A 1 74 ? 16.783 -9.542 4.873 1.00 85.75 74 SER A N 1
ATOM 555 C CA . SER A 1 74 ? 16.552 -8.949 6.194 1.00 85.75 74 SER A CA 1
ATOM 556 C C . SER A 1 74 ? 15.453 -7.885 6.166 1.00 85.75 74 SER A C 1
ATOM 558 O O . SER A 1 74 ? 14.607 -7.862 7.056 1.00 85.75 74 SER A O 1
ATOM 560 N N . ALA A 1 75 ? 15.446 -7.023 5.143 1.00 84.88 75 ALA A N 1
ATOM 561 C CA . ALA A 1 75 ? 14.405 -6.011 4.965 1.00 84.88 75 ALA A CA 1
ATOM 562 C C . ALA A 1 75 ? 13.044 -6.673 4.709 1.00 84.88 75 ALA A C 1
ATOM 564 O O . ALA A 1 75 ? 12.058 -6.326 5.359 1.00 84.88 75 ALA A O 1
ATOM 565 N N . GLU A 1 76 ? 13.028 -7.703 3.859 1.00 85.50 76 GLU A N 1
ATOM 566 C CA . GLU A 1 76 ? 11.834 -8.487 3.542 1.00 85.50 76 GLU A CA 1
ATOM 567 C C . GLU A 1 76 ? 11.206 -9.121 4.794 1.00 85.50 76 GLU A C 1
ATOM 569 O O . GLU A 1 76 ? 9.997 -9.011 5.008 1.00 85.50 76 GLU A O 1
ATOM 574 N N . ILE A 1 77 ? 12.018 -9.744 5.661 1.00 87.25 77 ILE A N 1
ATOM 575 C CA . ILE A 1 77 ? 11.546 -10.344 6.920 1.00 87.25 77 ILE A CA 1
ATOM 576 C C . ILE A 1 77 ? 10.968 -9.271 7.848 1.00 87.25 77 ILE A C 1
ATOM 578 O O . ILE A 1 77 ? 9.866 -9.444 8.374 1.00 87.25 77 ILE A O 1
ATOM 582 N N . CYS A 1 78 ? 11.684 -8.159 8.038 1.00 88.25 78 CYS A N 1
ATOM 583 C CA . CYS A 1 78 ? 11.251 -7.075 8.919 1.00 88.25 78 CYS A CA 1
ATOM 584 C C . CYS A 1 78 ? 9.931 -6.451 8.453 1.00 88.25 78 CYS A C 1
ATOM 586 O O . CYS A 1 78 ? 9.005 -6.300 9.252 1.00 88.25 78 CYS A O 1
ATOM 588 N N . ASN A 1 79 ? 9.818 -6.125 7.165 1.00 88.81 79 ASN A N 1
A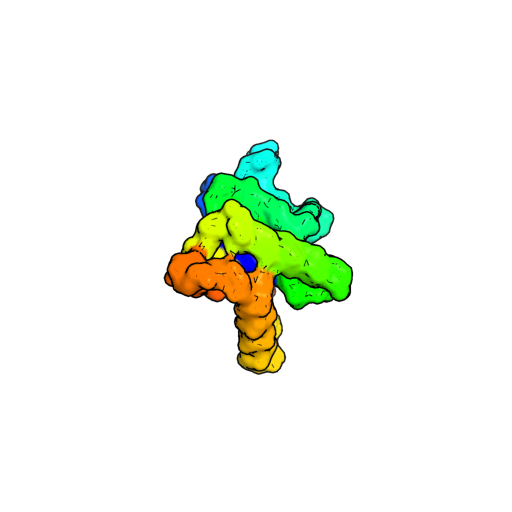TOM 589 C CA . ASN A 1 79 ? 8.619 -5.505 6.609 1.00 88.81 79 ASN A CA 1
ATOM 590 C C . ASN A 1 79 ? 7.438 -6.486 6.610 1.00 88.81 79 ASN A C 1
ATOM 592 O O . ASN A 1 79 ? 6.326 -6.101 6.974 1.00 88.81 79 ASN A O 1
ATOM 596 N N . SER A 1 80 ? 7.677 -7.768 6.303 1.00 88.25 80 SER A N 1
ATOM 597 C CA . SER A 1 80 ? 6.643 -8.811 6.376 1.00 88.25 80 SER A CA 1
ATOM 598 C C . SER A 1 80 ? 6.105 -8.973 7.797 1.00 88.25 80 SER A C 1
ATOM 600 O O . SER A 1 80 ? 4.892 -9.020 7.999 1.00 88.25 80 SER A O 1
ATOM 602 N N . MET A 1 81 ? 6.994 -8.999 8.794 1.00 88.06 81 MET A N 1
ATOM 603 C CA . MET A 1 81 ? 6.602 -9.084 10.200 1.00 88.06 81 MET A CA 1
ATOM 604 C C . MET A 1 81 ? 5.833 -7.838 10.649 1.00 88.06 81 MET A C 1
ATOM 606 O O . MET A 1 81 ? 4.849 -7.951 11.372 1.00 88.06 81 MET A O 1
ATOM 610 N N . ALA A 1 82 ? 6.231 -6.648 10.197 1.00 89.44 82 ALA A N 1
ATOM 611 C CA . ALA A 1 82 ? 5.518 -5.418 10.524 1.00 89.44 82 ALA A CA 1
ATOM 612 C C . ALA A 1 82 ? 4.083 -5.418 9.971 1.00 89.44 82 ALA A C 1
ATOM 614 O O . ALA A 1 82 ? 3.157 -5.024 10.678 1.00 89.44 82 ALA A O 1
ATOM 615 N N . VAL A 1 83 ? 3.875 -5.917 8.747 1.00 88.69 83 VAL A N 1
ATOM 616 C CA . VAL A 1 83 ? 2.532 -6.082 8.163 1.00 88.69 83 VAL A CA 1
ATOM 617 C C . VAL A 1 83 ? 1.724 -7.144 8.904 1.00 88.69 83 VAL A C 1
ATOM 619 O O . VAL A 1 83 ? 0.547 -6.919 9.188 1.00 88.69 83 VAL A O 1
ATOM 622 N N . TYR A 1 84 ? 2.348 -8.264 9.273 1.00 87.38 84 TYR A N 1
ATOM 623 C CA . TYR A 1 84 ? 1.710 -9.273 10.116 1.00 87.38 84 TYR A CA 1
ATOM 624 C C . TYR A 1 84 ? 1.243 -8.663 11.444 1.00 87.38 84 TYR A C 1
ATOM 626 O O . TYR A 1 84 ? 0.060 -8.735 11.764 1.00 87.38 84 TYR A O 1
ATOM 634 N N . LEU A 1 85 ? 2.116 -7.974 12.180 1.00 86.38 85 LEU A N 1
ATOM 635 C CA . LEU A 1 85 ? 1.756 -7.326 13.444 1.00 86.38 85 LEU A CA 1
ATOM 636 C C . LEU A 1 85 ? 0.670 -6.257 13.256 1.00 86.38 85 LEU A C 1
ATOM 638 O O . LEU A 1 85 ? -0.269 -6.199 14.047 1.00 86.38 85 LEU A O 1
ATOM 642 N N . ALA A 1 86 ? 0.730 -5.468 12.178 1.00 86.75 86 ALA A N 1
ATOM 643 C CA . ALA A 1 86 ? -0.326 -4.516 11.837 1.00 86.75 86 ALA A CA 1
ATOM 644 C C . ALA A 1 86 ? -1.685 -5.207 11.662 1.00 86.75 86 ALA A C 1
ATOM 646 O O . ALA A 1 86 ? -2.704 -4.675 12.093 1.00 86.75 86 ALA A O 1
ATOM 647 N N . SER A 1 87 ? -1.697 -6.398 11.059 1.00 82.50 87 SER A N 1
ATOM 648 C CA . SER A 1 87 ? -2.919 -7.182 10.858 1.00 82.50 87 SER A CA 1
ATOM 649 C C . SER A 1 87 ? -3.554 -7.697 12.142 1.00 82.50 87 SER A C 1
ATOM 651 O O . SER A 1 87 ? -4.755 -7.942 12.162 1.00 82.50 87 SER A O 1
ATOM 653 N N . GLN A 1 88 ? -2.760 -7.820 13.205 1.00 81.50 88 GLN A N 1
ATOM 654 C CA . GLN A 1 88 ? -3.229 -8.231 14.525 1.00 81.50 88 GLN A CA 1
ATOM 655 C C . GLN A 1 88 ? -3.675 -7.033 15.374 1.00 81.50 88 GLN A C 1
ATOM 657 O O . GLN A 1 88 ? -4.591 -7.145 16.182 1.00 81.50 88 GLN A O 1
ATOM 662 N N . LEU A 1 89 ? -3.019 -5.882 15.203 1.00 85.00 89 LEU A N 1
ATOM 663 C CA . LEU A 1 89 ? -3.259 -4.681 16.009 1.00 85.00 89 LEU A CA 1
ATOM 664 C C . LEU A 1 89 ? -4.381 -3.793 15.462 1.00 85.00 89 LEU A C 1
ATOM 666 O O . LEU A 1 89 ? -5.023 -3.076 16.230 1.00 85.00 89 LEU A O 1
ATOM 670 N N . TYR A 1 90 ? -4.611 -3.815 14.148 1.00 83.56 90 TYR A N 1
ATOM 671 C CA . TYR A 1 90 ? -5.586 -2.957 13.484 1.00 83.56 90 TYR A CA 1
ATOM 672 C C . TYR A 1 90 ? -6.646 -3.789 12.751 1.00 83.56 90 TYR A C 1
ATOM 674 O O . TYR A 1 90 ? -6.306 -4.773 12.097 1.00 83.56 90 TYR A O 1
ATOM 682 N N . PRO A 1 91 ? -7.926 -3.373 12.764 1.00 77.06 91 PRO A N 1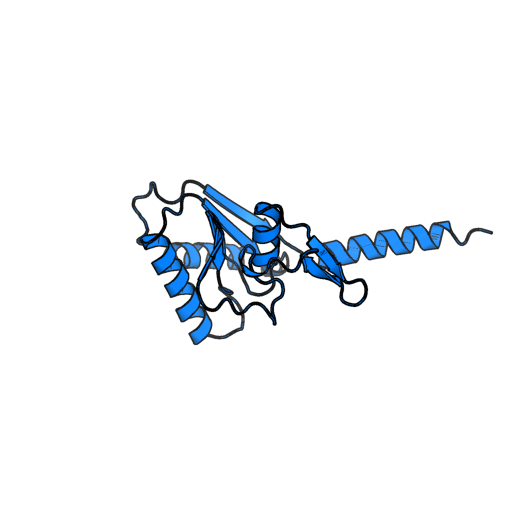
ATOM 683 C CA . PRO A 1 91 ? -8.973 -4.030 11.986 1.00 77.06 91 PRO A CA 1
ATOM 684 C C . PRO A 1 91 ? -8.763 -3.767 10.485 1.00 77.06 91 PRO A C 1
ATOM 686 O O . PRO A 1 91 ? -9.109 -2.706 9.948 1.00 77.06 91 PRO A O 1
ATOM 689 N N . LEU A 1 92 ? -8.135 -4.718 9.791 1.00 77.31 92 LEU A N 1
ATOM 690 C CA . LEU A 1 92 ? -7.722 -4.568 8.394 1.00 77.31 92 LEU A CA 1
ATOM 691 C C . LEU A 1 92 ? -8.831 -4.861 7.380 1.00 77.31 92 LEU A C 1
ATOM 693 O O . LEU A 1 92 ? -8.666 -5.688 6.499 1.00 77.31 92 LEU A O 1
ATOM 697 N N . ASN A 1 93 ? -9.913 -4.089 7.370 1.00 79.75 93 ASN A N 1
ATOM 698 C CA . ASN A 1 93 ? -11.062 -4.395 6.501 1.00 79.75 93 ASN A CA 1
ATOM 699 C C . ASN A 1 93 ? -10.764 -4.315 4.990 1.00 79.75 93 ASN A C 1
ATOM 701 O O . ASN A 1 93 ? -11.548 -4.815 4.181 1.00 79.75 93 ASN A O 1
ATOM 705 N N . ARG A 1 94 ? -9.678 -3.640 4.587 1.00 86.88 94 ARG A N 1
ATOM 706 C CA . ARG A 1 94 ? -9.325 -3.383 3.181 1.00 86.88 94 ARG A CA 1
ATOM 707 C C . ARG A 1 94 ? -7.815 -3.409 2.978 1.00 86.88 94 ARG A C 1
ATOM 709 O O . ARG A 1 94 ? -7.097 -2.732 3.726 1.00 86.88 94 ARG A O 1
ATOM 716 N N . LEU A 1 95 ? -7.375 -4.099 1.929 1.00 88.12 95 LEU A N 1
ATOM 717 C CA . LEU A 1 95 ? -5.990 -4.121 1.462 1.00 88.12 95 LEU A CA 1
ATOM 718 C C . LEU A 1 95 ? -5.895 -3.524 0.060 1.00 88.12 95 LEU A C 1
ATOM 720 O O . LEU A 1 95 ? -6.654 -3.890 -0.835 1.00 88.12 95 LEU A O 1
ATOM 724 N N . VAL A 1 96 ? -4.940 -2.623 -0.133 1.00 91.12 96 VAL A N 1
ATOM 725 C CA . VAL A 1 96 ? -4.537 -2.133 -1.451 1.00 91.12 96 VAL A CA 1
ATOM 726 C C . VAL A 1 96 ? -3.153 -2.685 -1.738 1.00 91.12 96 VAL A C 1
ATOM 728 O O . VAL A 1 96 ? -2.223 -2.431 -0.978 1.00 91.12 96 VAL A O 1
ATOM 731 N N . TYR A 1 97 ? -3.018 -3.427 -2.829 1.00 89.31 97 TYR A N 1
ATOM 732 C CA . TYR A 1 97 ? -1.729 -3.878 -3.326 1.00 89.31 97 TYR A CA 1
ATOM 733 C C . TYR A 1 97 ? -1.326 -3.038 -4.538 1.00 89.31 97 TYR A C 1
ATOM 735 O O . TYR A 1 97 ? -1.995 -3.078 -5.572 1.00 89.31 97 TYR A O 1
ATOM 743 N N . MET A 1 98 ? -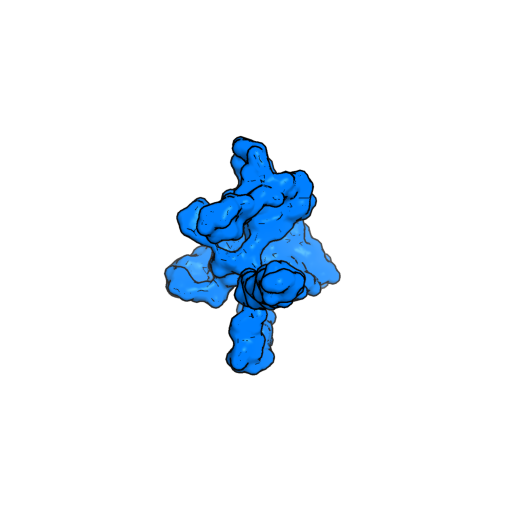0.253 -2.260 -4.394 1.00 88.88 98 MET A N 1
ATOM 744 C CA . MET A 1 98 ? 0.290 -1.390 -5.435 1.00 88.88 98 MET A CA 1
ATOM 745 C C . MET A 1 98 ? 1.530 -2.005 -6.068 1.00 88.88 98 MET A C 1
ATOM 747 O O . MET A 1 98 ? 2.412 -2.500 -5.369 1.00 88.88 98 MET A O 1
ATOM 751 N N . PHE A 1 99 ? 1.616 -1.939 -7.391 1.00 85.06 99 PHE A N 1
ATOM 752 C CA . PHE A 1 99 ? 2.741 -2.490 -8.135 1.00 85.06 99 PHE A CA 1
ATOM 753 C C . PHE A 1 99 ? 2.898 -1.832 -9.502 1.00 85.06 99 PHE A C 1
ATOM 755 O O . PHE A 1 99 ? 1.954 -1.252 -10.042 1.00 85.06 99 PHE A O 1
ATOM 762 N N . ASP A 1 100 ? 4.105 -1.930 -10.048 1.00 80.75 100 ASP A N 1
ATOM 763 C CA . ASP A 1 100 ? 4.419 -1.468 -11.397 1.00 80.75 100 ASP A CA 1
ATOM 764 C C . ASP A 1 100 ? 3.931 -2.484 -12.447 1.00 80.75 100 ASP A C 1
ATOM 766 O O . ASP A 1 100 ? 3.859 -3.691 -12.192 1.00 80.75 100 ASP A O 1
ATOM 770 N N . SER A 1 101 ? 3.603 -2.013 -13.653 1.00 77.75 101 SER A N 1
ATOM 771 C CA . SER A 1 101 ? 3.179 -2.887 -14.754 1.00 77.75 101 SER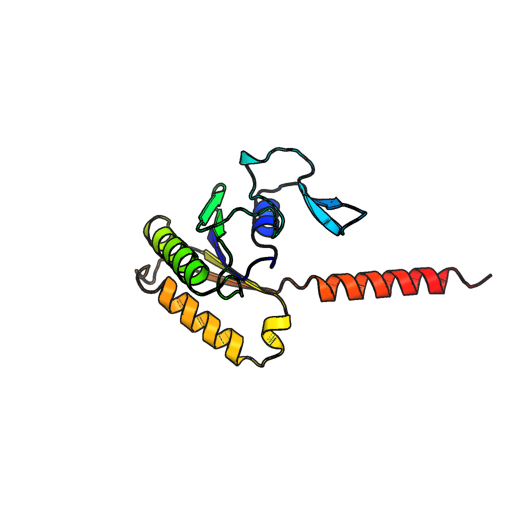 A CA 1
ATOM 772 C C . SER A 1 101 ? 4.260 -3.897 -15.158 1.00 77.75 101 SER A C 1
ATOM 774 O O . SER A 1 101 ? 3.932 -4.974 -15.664 1.00 77.75 101 SER A O 1
ATOM 776 N N . ALA A 1 102 ? 5.533 -3.605 -14.867 1.00 73.19 102 ALA A N 1
ATOM 777 C CA . ALA A 1 102 ? 6.669 -4.478 -15.110 1.00 73.19 102 ALA A CA 1
ATOM 778 C C . ALA A 1 102 ? 6.530 -5.854 -14.445 1.00 73.19 102 ALA A C 1
ATOM 780 O O . ALA A 1 102 ? 7.044 -6.840 -14.979 1.00 73.19 102 ALA A O 1
ATOM 781 N N . VAL A 1 103 ? 5.769 -5.957 -13.351 1.00 67.56 103 VAL A N 1
ATOM 782 C CA . VAL A 1 103 ? 5.461 -7.232 -12.680 1.00 67.56 103 VAL A CA 1
ATOM 783 C C . VAL A 1 103 ? 4.736 -8.208 -13.619 1.00 67.56 103 VAL A C 1
ATOM 785 O O . VAL A 1 103 ? 4.910 -9.423 -13.511 1.00 67.56 103 VAL A O 1
ATOM 788 N N . PHE A 1 104 ? 3.978 -7.712 -14.603 1.00 67.88 104 PHE A N 1
ATOM 789 C CA . PHE A 1 104 ? 3.295 -8.555 -15.589 1.00 67.88 104 PHE A CA 1
ATOM 790 C C . PHE A 1 104 ? 4.185 -9.014 -16.751 1.00 67.88 104 PHE A C 1
ATOM 792 O O . PHE A 1 104 ? 3.803 -9.940 -17.474 1.00 67.88 104 PHE A O 1
ATOM 799 N N . ASN A 1 105 ? 5.377 -8.434 -16.925 1.00 68.38 105 ASN A N 1
ATOM 800 C CA . ASN A 1 105 ? 6.262 -8.770 -18.046 1.00 68.38 105 ASN A CA 1
ATOM 801 C C . ASN A 1 105 ? 6.776 -10.220 -17.976 1.00 68.38 105 ASN A C 1
ATOM 803 O O . ASN A 1 105 ? 7.026 -10.836 -19.010 1.00 68.38 105 ASN A O 1
ATOM 807 N N . ASN A 1 106 ? 6.851 -10.806 -16.776 1.00 57.91 106 ASN A N 1
ATOM 808 C CA . ASN A 1 106 ? 7.320 -12.180 -16.550 1.00 57.91 106 ASN A CA 1
ATOM 809 C C . ASN A 1 106 ? 6.195 -13.235 -16.507 1.00 57.91 106 ASN A C 1
ATOM 811 O O . ASN A 1 106 ? 6.391 -14.333 -15.980 1.00 57.91 106 ASN A O 1
ATOM 815 N N . ARG A 1 107 ? 5.040 -12.947 -17.133 1.00 57.69 107 ARG A N 1
ATOM 816 C CA . ARG A 1 107 ? 3.799 -13.756 -17.106 1.00 57.69 107 ARG A CA 1
ATOM 817 C C . ARG A 1 107 ? 3.118 -13.743 -15.728 1.00 57.69 107 ARG A C 1
ATOM 819 O O . ARG A 1 107 ? 3.724 -13.427 -14.711 1.00 57.69 107 ARG A O 1
ATOM 826 N N . ALA A 1 108 ? 1.849 -14.162 -15.683 1.00 68.44 108 ALA A N 1
ATOM 827 C CA . ALA A 1 108 ? 0.988 -14.143 -14.489 1.00 68.44 108 ALA A CA 1
ATOM 828 C C . ALA A 1 108 ? 1.542 -14.874 -13.241 1.00 68.44 108 ALA A C 1
ATOM 830 O O . ALA A 1 108 ? 1.005 -14.702 -12.152 1.00 68.44 108 ALA A O 1
ATOM 831 N N . ARG A 1 109 ? 2.613 -15.673 -13.368 1.00 71.06 109 ARG A N 1
ATOM 832 C CA . ARG A 1 109 ? 3.228 -16.407 -12.251 1.00 71.06 109 ARG A CA 1
ATOM 833 C C . ARG A 1 109 ? 3.696 -15.478 -11.128 1.00 71.06 109 ARG A C 1
ATOM 835 O O . ARG A 1 109 ? 3.381 -15.754 -9.979 1.00 71.06 109 ARG A O 1
ATOM 842 N N . GLY A 1 110 ? 4.348 -14.358 -11.456 1.00 69.56 110 GLY A N 1
ATOM 843 C CA . GLY A 1 110 ? 4.805 -13.400 -10.440 1.00 69.56 110 GLY A CA 1
ATOM 844 C C . GLY A 1 110 ? 3.653 -12.818 -9.613 1.00 69.56 110 GLY A C 1
ATOM 845 O O . GLY A 1 110 ? 3.772 -12.652 -8.404 1.00 69.56 110 GLY A O 1
ATOM 846 N N . PHE A 1 111 ? 2.498 -12.603 -10.246 1.00 73.56 111 PHE A N 1
ATOM 847 C CA . PHE A 1 111 ? 1.286 -12.148 -9.569 1.00 73.56 111 PHE A CA 1
ATOM 848 C C . PHE A 1 111 ? 0.700 -13.208 -8.620 1.00 73.56 111 PHE A C 1
ATOM 850 O O . PHE A 1 111 ? 0.272 -12.879 -7.517 1.00 73.56 111 PHE A O 1
ATOM 857 N N . PHE A 1 112 ? 0.708 -14.487 -9.006 1.00 79.44 112 PHE A N 1
ATOM 858 C CA . PHE A 1 112 ? 0.245 -15.564 -8.123 1.00 79.44 112 PHE A CA 1
ATOM 859 C C . PHE A 1 112 ? 1.200 -15.821 -6.952 1.00 79.44 112 PHE A C 1
ATOM 861 O O . PHE A 1 112 ? 0.735 -15.969 -5.823 1.00 79.44 112 PHE A O 1
ATOM 868 N N . ASP A 1 113 ? 2.515 -15.796 -7.187 1.00 79.94 113 ASP A N 1
ATOM 869 C CA . ASP A 1 113 ? 3.521 -15.947 -6.126 1.00 79.94 113 ASP A CA 1
ATOM 870 C C . ASP A 1 113 ? 3.368 -14.854 -5.055 1.00 79.94 113 ASP A C 1
ATOM 872 O O . ASP A 1 113 ? 3.496 -15.100 -3.856 1.00 79.94 113 ASP A O 1
ATOM 876 N N . LEU A 1 114 ? 3.044 -13.641 -5.490 1.00 77.88 114 LEU A N 1
ATOM 877 C CA . LEU A 1 114 ? 2.752 -12.488 -4.646 1.00 77.88 114 LEU A CA 1
ATOM 878 C C . LEU A 1 114 ? 1.474 -12.686 -3.823 1.00 77.88 114 LEU A C 1
ATOM 880 O O . LEU A 1 114 ? 1.496 -12.445 -2.615 1.00 77.88 114 LEU A O 1
ATOM 884 N N . ILE A 1 115 ? 0.384 -13.174 -4.429 1.00 79.62 115 ILE A N 1
ATOM 885 C CA . ILE A 1 115 ? -0.844 -13.518 -3.689 1.00 79.62 115 ILE A CA 1
ATOM 886 C C . ILE A 1 115 ? -0.544 -14.560 -2.608 1.00 79.62 115 ILE A C 1
ATOM 888 O O . ILE A 1 115 ? -0.973 -14.402 -1.462 1.00 79.62 115 ILE A O 1
ATOM 892 N N . ASP A 1 116 ? 0.225 -15.596 -2.939 1.00 82.88 116 ASP A N 1
ATOM 893 C CA . ASP A 1 116 ? 0.599 -16.642 -1.987 1.00 82.88 116 ASP A CA 1
ATOM 894 C C . ASP A 1 116 ? 1.433 -16.095 -0.825 1.00 82.88 116 ASP A C 1
ATOM 896 O O . ASP A 1 116 ? 1.223 -16.481 0.329 1.00 82.88 116 ASP A O 1
ATOM 900 N N . ARG A 1 117 ? 2.355 -15.165 -1.094 1.00 84.12 117 ARG A N 1
ATOM 901 C CA . ARG A 1 117 ? 3.134 -14.494 -0.046 1.00 84.12 117 ARG A CA 1
ATOM 902 C C . ARG A 1 117 ? 2.261 -13.609 0.837 1.00 84.12 117 ARG A C 1
ATOM 904 O O . ARG A 1 117 ? 2.342 -13.732 2.058 1.00 84.12 117 ARG A O 1
ATOM 911 N N . LEU A 1 118 ? 1.384 -12.787 0.258 1.00 81.06 118 LEU A N 1
ATOM 912 C CA . LEU A 1 118 ? 0.433 -11.968 1.022 1.00 81.06 118 LEU A CA 1
ATOM 913 C C . LEU A 1 118 ? -0.447 -12.832 1.924 1.00 81.06 118 LEU A C 1
ATOM 915 O O . LEU A 1 118 ? -0.623 -12.521 3.101 1.00 81.06 118 LEU A O 1
ATOM 919 N N . ARG A 1 119 ? -0.942 -13.959 1.404 1.00 81.12 119 ARG A N 1
ATOM 920 C CA . ARG A 1 119 ? -1.734 -14.914 2.182 1.00 81.12 119 ARG A CA 1
ATOM 921 C C . ARG A 1 119 ? -0.957 -15.468 3.372 1.00 81.12 119 ARG A C 1
ATOM 923 O O . ARG A 1 119 ? -1.560 -15.683 4.414 1.00 81.12 119 ARG A O 1
ATOM 930 N N . ARG A 1 120 ? 0.350 -15.716 3.236 1.00 82.38 120 ARG A N 1
ATOM 931 C CA . ARG A 1 120 ? 1.203 -16.178 4.347 1.00 82.38 120 ARG A CA 1
ATOM 932 C C . ARG A 1 120 ? 1.419 -15.090 5.393 1.00 82.38 120 ARG A C 1
ATOM 934 O O . ARG A 1 120 ? 1.363 -15.398 6.576 1.00 82.38 120 ARG A O 1
ATOM 941 N N . ILE A 1 121 ? 1.627 -13.847 4.963 1.00 83.12 121 ILE A N 1
ATOM 942 C CA . ILE A 1 121 ? 1.824 -12.700 5.863 1.00 83.12 121 ILE A CA 1
ATOM 943 C C . ILE A 1 121 ? 0.541 -12.382 6.638 1.00 83.12 121 ILE A C 1
ATOM 945 O O . ILE A 1 121 ? 0.608 -11.981 7.788 1.00 83.12 121 ILE A O 1
ATOM 949 N N . LEU A 1 122 ? -0.630 -12.581 6.035 1.00 78.19 122 LEU A N 1
ATOM 950 C CA . LEU A 1 122 ? -1.928 -12.247 6.635 1.00 78.19 122 LEU A CA 1
ATOM 951 C C . LEU A 1 122 ? -2.653 -13.479 7.206 1.00 78.19 122 LEU A C 1
ATOM 953 O O . LEU A 1 122 ? -3.831 -13.399 7.551 1.00 78.19 122 LEU A O 1
ATOM 957 N N . ARG A 1 123 ? -1.964 -14.628 7.280 1.00 67.06 123 ARG A N 1
ATOM 958 C CA . ARG A 1 123 ? -2.565 -15.955 7.480 1.00 67.06 123 ARG A CA 1
ATOM 959 C C . ARG A 1 123 ? -3.302 -16.124 8.804 1.00 67.06 123 ARG A C 1
ATOM 961 O O . ARG A 1 123 ? -4.279 -16.857 8.804 1.00 67.06 123 ARG A O 1
ATOM 968 N N . ASP A 1 124 ? -2.863 -15.450 9.867 1.00 59.59 124 ASP A N 1
ATOM 969 C CA . ASP A 1 124 ? -3.489 -15.536 11.196 1.00 59.59 124 ASP A CA 1
ATOM 970 C C . ASP A 1 124 ? -4.297 -14.281 11.559 1.00 59.59 124 ASP A C 1
ATOM 972 O O . ASP A 1 124 ? -4.860 -14.196 12.644 1.00 59.59 124 ASP A O 1
ATOM 976 N N . ALA A 1 125 ? -4.465 -13.320 10.640 1.00 52.34 125 ALA A N 1
ATOM 977 C CA . ALA A 1 125 ? -5.496 -12.277 10.777 1.00 52.34 125 ALA A CA 1
ATOM 978 C C . ALA A 1 125 ? -6.924 -12.850 10.617 1.00 52.34 125 ALA A C 1
ATOM 980 O O . ALA A 1 125 ? -7.908 -12.120 10.550 1.00 52.34 125 ALA A O 1
ATOM 981 N N . THR A 1 126 ? -7.038 -14.175 10.509 1.00 46.53 126 THR A N 1
ATOM 982 C CA . THR A 1 126 ? -8.219 -14.931 10.128 1.00 46.53 126 THR A CA 1
ATOM 983 C C . THR A 1 126 ? -9.123 -15.253 11.318 1.00 46.53 126 THR A C 1
ATOM 985 O O . THR A 1 126 ? -9.301 -16.416 11.680 1.00 46.53 126 THR A O 1
ATOM 988 N N . SER A 1 127 ? -9.865 -14.259 11.796 1.00 50.31 127 SER A N 1
ATOM 989 C CA . SER A 1 127 ? -11.293 -14.427 11.538 1.00 50.31 127 SER A CA 1
ATOM 990 C C . SER A 1 127 ? -11.482 -14.026 10.074 1.00 50.31 127 SER A C 1
ATOM 992 O O . SER A 1 127 ? -11.052 -12.961 9.641 1.00 50.31 127 SER A O 1
ATOM 994 N N . PHE A 1 128 ? -12.037 -14.909 9.247 1.00 42.81 128 PHE A N 1
ATOM 995 C CA . PHE A 1 128 ? -12.220 -14.682 7.802 1.00 42.81 128 PHE A CA 1
ATOM 996 C C . PHE A 1 128 ? -13.128 -13.466 7.477 1.00 42.81 128 PHE A C 1
ATOM 998 O O . PHE A 1 128 ? -13.371 -13.158 6.315 1.00 42.81 128 PHE A O 1
ATOM 1005 N N . GLU A 1 129 ? -13.600 -12.763 8.508 1.00 51.34 129 GLU A N 1
ATOM 1006 C CA . GLU A 1 129 ? -14.302 -11.482 8.483 1.00 51.34 129 GLU A CA 1
ATOM 1007 C C . GLU A 1 129 ? -13.355 -10.270 8.334 1.00 51.34 129 GLU A C 1
ATOM 1009 O O . GLU A 1 129 ? -13.809 -9.179 7.993 1.00 51.34 129 GLU A O 1
ATOM 1014 N N . ALA A 1 130 ? -12.044 -10.436 8.560 1.00 56.81 130 ALA A N 1
ATOM 1015 C CA . ALA A 1 130 ? -11.125 -9.313 8.749 1.00 56.81 130 ALA A CA 1
ATOM 1016 C C . ALA A 1 130 ? -10.759 -8.540 7.470 1.00 56.81 130 ALA A C 1
ATOM 1018 O O . ALA A 1 130 ? -10.553 -7.340 7.570 1.00 56.81 130 ALA A O 1
ATOM 1019 N N . LEU A 1 131 ? -10.710 -9.161 6.280 1.00 68.00 131 LEU A N 1
ATOM 1020 C CA . LEU A 1 131 ? -10.360 -8.507 5.001 1.00 68.00 131 LEU A CA 1
ATOM 1021 C C . LEU A 1 131 ? -11.520 -8.583 3.998 1.00 68.00 131 LEU A C 1
ATOM 1023 O O . LEU A 1 131 ? -11.579 -9.456 3.138 1.00 68.00 131 LEU A O 1
ATOM 1027 N N . SER A 1 132 ? -12.445 -7.628 4.088 1.00 74.38 132 SER A N 1
ATOM 1028 C CA . SER A 1 132 ? -13.642 -7.564 3.231 1.00 74.38 132 SER A CA 1
ATOM 1029 C C . SER A 1 132 ? -13.364 -7.236 1.756 1.00 74.38 132 SER A C 1
ATOM 1031 O O . SER A 1 132 ? -14.227 -7.440 0.905 1.00 74.38 132 SER A O 1
ATOM 1033 N N . SER A 1 133 ? -12.186 -6.687 1.433 1.00 83.81 133 SER A N 1
ATOM 1034 C CA . SER A 1 133 ? -11.826 -6.331 0.054 1.00 83.81 133 SER A CA 1
ATOM 1035 C C . SER A 1 133 ? -10.318 -6.226 -0.168 1.00 83.81 133 SER A C 1
ATOM 1037 O O . SER A 1 133 ? -9.569 -5.772 0.702 1.00 83.81 133 SER A O 1
ATOM 1039 N N . ILE A 1 134 ? -9.899 -6.605 -1.377 1.00 85.00 134 ILE A N 1
ATOM 1040 C CA . ILE A 1 134 ? -8.543 -6.423 -1.893 1.00 85.00 134 ILE A CA 1
ATOM 1041 C C . ILE A 1 134 ? -8.634 -5.642 -3.206 1.00 85.00 134 ILE A C 1
ATOM 1043 O O . ILE A 1 134 ? -9.373 -6.034 -4.109 1.00 85.00 134 ILE A O 1
ATOM 1047 N N . LEU A 1 135 ? -7.881 -4.549 -3.316 1.00 89.31 135 LEU A N 1
ATOM 1048 C CA . LEU A 1 135 ? -7.750 -3.752 -4.533 1.00 89.31 135 LEU A CA 1
ATOM 1049 C C . LEU A 1 135 ? -6.322 -3.859 -5.072 1.00 89.31 135 LEU A C 1
ATOM 1051 O O . LEU A 1 135 ? -5.368 -3.497 -4.390 1.00 89.31 135 LEU A O 1
ATOM 1055 N N . PHE A 1 136 ? -6.190 -4.297 -6.318 1.00 87.31 136 PHE A N 1
ATOM 1056 C CA . PHE A 1 136 ? -4.924 -4.310 -7.045 1.00 87.31 136 PHE A CA 1
ATOM 1057 C C . PHE A 1 136 ? -4.800 -3.027 -7.873 1.00 87.31 136 PHE A C 1
ATOM 1059 O O . PHE A 1 136 ? -5.645 -2.759 -8.727 1.00 87.31 136 PHE A O 1
ATOM 1066 N N . VAL A 1 137 ? -3.763 -2.229 -7.617 1.00 89.12 137 VAL A N 1
ATOM 1067 C CA . VAL A 1 137 ? -3.506 -0.955 -8.300 1.00 89.12 137 VAL A CA 1
ATOM 1068 C C . VAL A 1 137 ? -2.207 -1.057 -9.087 1.00 89.12 137 VAL A C 1
ATOM 1070 O O . VAL A 1 137 ? -1.132 -1.214 -8.511 1.00 89.12 137 VAL A O 1
ATOM 1073 N N . VAL A 1 138 ? -2.316 -0.909 -10.406 1.00 86.19 138 VAL A N 1
ATOM 1074 C CA . VAL A 1 138 ? -1.158 -0.801 -11.297 1.00 86.19 138 VAL A CA 1
ATOM 1075 C C . VAL A 1 138 ? -0.765 0.669 -11.382 1.00 86.19 138 VAL A C 1
ATOM 1077 O O . VAL A 1 138 ? -1.501 1.472 -11.959 1.00 86.19 138 VAL A O 1
ATOM 1080 N N . ASN A 1 139 ? 0.373 1.028 -10.796 1.00 83.62 139 ASN A N 1
ATOM 1081 C CA . ASN A 1 139 ? 0.932 2.370 -10.893 1.00 83.62 139 ASN A CA 1
ATOM 1082 C C . ASN A 1 139 ? 2.179 2.326 -11.775 1.00 83.62 139 ASN A C 1
ATOM 1084 O O . ASN A 1 139 ? 3.219 1.849 -11.339 1.00 83.62 139 ASN A O 1
ATOM 1088 N N . ASP A 1 140 ? 2.051 2.809 -13.010 1.00 74.69 140 ASP A N 1
ATOM 1089 C CA . ASP A 1 140 ? 3.108 2.760 -14.021 1.00 74.69 140 ASP A CA 1
ATOM 1090 C C . ASP A 1 140 ? 3.589 4.184 -14.384 1.00 74.69 140 ASP A C 1
ATOM 1092 O O . ASP A 1 140 ? 2.941 4.909 -15.165 1.00 74.69 140 ASP A O 1
ATOM 1096 N N . PRO A 1 141 ? 4.740 4.616 -13.834 1.00 64.69 141 PRO A N 1
ATOM 1097 C CA . PRO A 1 141 ? 5.354 5.891 -14.188 1.00 64.69 141 PRO A CA 1
ATOM 1098 C C . PRO A 1 141 ? 5.802 5.936 -15.658 1.00 64.69 141 PRO A C 1
ATOM 1100 O O . PRO A 1 141 ? 5.723 6.990 -16.299 1.00 64.69 141 PRO A O 1
ATOM 1103 N N . ALA A 1 142 ? 6.240 4.803 -16.220 1.00 60.94 142 ALA A N 1
ATOM 1104 C CA . ALA A 1 142 ? 6.770 4.710 -17.579 1.00 60.94 142 ALA A CA 1
ATOM 1105 C C . ALA A 1 142 ? 5.670 4.889 -18.638 1.00 60.94 142 ALA A C 1
ATOM 1107 O O . ALA A 1 142 ? 5.868 5.616 -19.619 1.00 60.94 142 ALA A O 1
ATOM 1108 N N . TYR A 1 143 ? 4.483 4.319 -18.415 1.00 58.00 143 TYR A N 1
ATOM 1109 C CA . TYR A 1 143 ? 3.304 4.545 -19.256 1.00 58.00 143 TYR A CA 1
ATOM 1110 C C . TYR A 1 143 ? 2.899 6.026 -19.271 1.00 58.00 143 TYR A C 1
ATOM 1112 O O . TYR A 1 143 ? 2.607 6.603 -20.327 1.00 58.00 143 TYR A O 1
ATOM 1120 N N . THR A 1 144 ? 2.954 6.677 -18.108 1.00 55.94 144 THR A N 1
ATOM 1121 C CA . THR A 1 144 ? 2.613 8.097 -17.957 1.00 55.94 144 THR A CA 1
ATOM 1122 C C . THR A 1 144 ? 3.614 9.000 -18.693 1.00 55.94 144 THR A C 1
ATOM 1124 O O . THR A 1 144 ? 3.207 9.923 -19.409 1.00 55.94 144 THR A O 1
ATOM 1127 N N . TYR A 1 145 ? 4.913 8.689 -18.617 1.00 53.53 145 TYR A N 1
ATOM 1128 C CA . TYR A 1 145 ? 5.977 9.406 -19.331 1.00 53.53 145 TYR A CA 1
ATOM 1129 C C . TYR A 1 145 ? 5.913 9.229 -20.859 1.00 53.53 145 TYR A C 1
ATOM 1131 O O . TYR A 1 145 ? 6.085 10.187 -21.615 1.00 53.53 145 TYR A O 1
ATOM 1139 N N . GLN A 1 146 ? 5.613 8.027 -21.360 1.00 54.72 146 GLN A N 1
ATOM 1140 C CA . GLN A 1 146 ? 5.458 7.819 -22.806 1.00 54.72 146 GLN A CA 1
ATOM 1141 C C . GLN A 1 146 ? 4.268 8.601 -23.376 1.00 54.72 146 GLN A C 1
ATOM 1143 O O . GLN A 1 146 ? 4.355 9.168 -24.471 1.00 54.72 146 GLN A O 1
ATOM 1148 N N . LYS A 1 147 ? 3.159 8.668 -22.633 1.00 52.28 147 LYS A N 1
ATOM 1149 C CA . LYS A 1 147 ? 1.970 9.424 -23.038 1.00 52.28 147 LYS A CA 1
ATOM 1150 C C . LYS A 1 147 ? 2.233 10.933 -23.040 1.00 52.28 147 LYS A C 1
ATOM 1152 O O . LYS A 1 147 ? 1.800 11.613 -23.972 1.00 52.28 147 LYS A O 1
ATOM 1157 N N . SER A 1 148 ? 2.978 11.451 -22.059 1.00 56.38 148 SER A N 1
ATOM 1158 C CA . SER A 1 148 ? 3.366 12.868 -22.016 1.00 56.38 148 SER A CA 1
ATOM 1159 C C . SER A 1 148 ? 4.334 13.236 -23.147 1.00 56.38 148 SER A C 1
ATOM 1161 O O . SER A 1 148 ? 4.091 14.231 -23.829 1.00 56.38 148 SER A O 1
ATOM 1163 N N . LYS A 1 149 ? 5.339 12.398 -23.453 1.00 51.97 149 LYS A N 1
ATOM 1164 C CA . LYS A 1 149 ? 6.229 12.581 -24.618 1.00 51.97 149 LYS A CA 1
ATOM 1165 C C . LYS A 1 149 ? 5.475 12.557 -25.943 1.00 51.97 149 LYS A C 1
ATOM 1167 O O . LYS A 1 149 ? 5.699 13.436 -26.770 1.00 51.97 149 LYS A O 1
ATOM 1172 N N . LYS A 1 150 ? 4.561 11.599 -26.145 1.00 51.66 150 LYS A N 1
ATOM 1173 C CA . LYS A 1 150 ? 3.720 11.545 -27.356 1.00 51.66 150 LYS A CA 1
ATOM 1174 C C . LYS A 1 150 ? 2.870 12.806 -27.506 1.00 51.66 150 LYS A C 1
ATOM 1176 O O . LYS A 1 150 ? 2.779 13.338 -28.608 1.00 51.66 150 LYS A O 1
ATOM 1181 N N . LYS A 1 151 ? 2.304 13.318 -26.408 1.00 47.62 151 LYS A N 1
ATOM 1182 C CA . LYS A 1 151 ? 1.545 14.576 -26.399 1.00 47.62 151 LYS A CA 1
ATOM 1183 C C . LYS A 1 151 ? 2.439 15.782 -26.724 1.00 47.62 151 LYS A C 1
ATOM 1185 O O . LYS A 1 151 ? 2.032 16.629 -27.513 1.00 47.62 151 LYS A O 1
ATOM 1190 N N . LEU A 1 152 ? 3.666 15.826 -26.195 1.00 46.00 152 LEU A N 1
ATOM 1191 C CA . LEU A 1 152 ? 4.656 16.871 -26.493 1.00 46.00 152 LEU A CA 1
ATOM 1192 C C . LEU A 1 152 ? 5.102 16.851 -27.969 1.00 46.00 152 LEU A C 1
ATOM 1194 O O . LEU A 1 152 ? 5.154 17.898 -28.607 1.00 46.00 152 LEU A O 1
ATOM 1198 N N . LEU A 1 153 ? 5.366 15.663 -28.527 1.00 47.66 153 LEU A N 1
ATOM 1199 C CA . LEU A 1 153 ? 5.716 15.455 -29.941 1.00 47.66 153 LEU A CA 1
ATOM 1200 C C . LEU A 1 153 ? 4.587 15.874 -30.890 1.00 47.66 153 LEU A C 1
ATOM 1202 O O . LEU A 1 153 ? 4.851 16.452 -31.944 1.00 47.66 153 LEU A O 1
ATOM 1206 N N . TRP A 1 154 ? 3.334 15.621 -30.505 1.00 33.72 154 TRP A N 1
ATOM 1207 C CA . TRP A 1 154 ? 2.159 16.082 -31.247 1.00 33.72 154 TRP A CA 1
ATOM 1208 C C . TRP A 1 154 ? 2.045 17.611 -31.243 1.00 33.72 154 TRP A C 1
ATOM 1210 O O . TRP A 1 154 ? 1.837 18.213 -32.293 1.00 33.72 154 TRP A O 1
ATOM 1220 N N . ILE A 1 155 ? 2.255 18.250 -30.088 1.00 47.88 155 ILE A N 1
ATOM 1221 C CA . ILE A 1 155 ? 2.243 19.718 -29.960 1.00 47.88 155 ILE A CA 1
ATOM 1222 C C . ILE A 1 155 ? 3.372 20.356 -30.784 1.00 47.88 155 ILE A 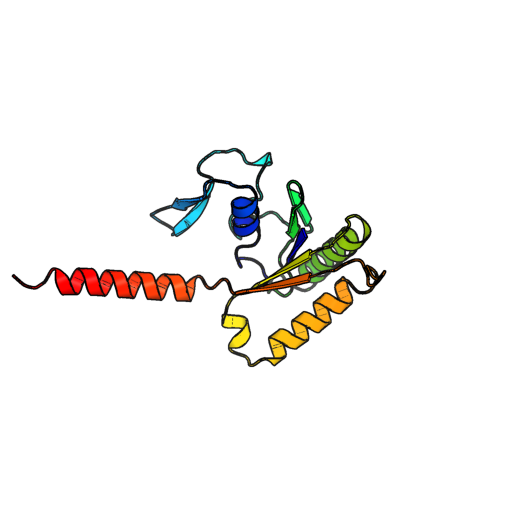C 1
ATOM 1224 O O . ILE A 1 155 ? 3.152 21.371 -31.443 1.00 47.88 155 ILE A O 1
ATOM 1228 N N . LEU A 1 156 ? 4.565 19.754 -30.790 1.00 43.34 156 LEU A N 1
ATOM 1229 C CA . LEU A 1 156 ? 5.694 20.212 -31.606 1.00 43.34 156 LEU A CA 1
ATOM 1230 C C . LEU A 1 156 ? 5.439 20.014 -33.110 1.00 43.34 156 LEU A C 1
ATOM 1232 O O . LEU A 1 156 ? 5.712 20.922 -33.889 1.00 43.34 156 LEU A O 1
ATOM 1236 N N . SER A 1 157 ? 4.832 18.893 -33.520 1.00 47.72 157 SER A N 1
ATOM 1237 C CA . SER A 1 157 ? 4.459 18.654 -34.928 1.00 47.72 157 SER A CA 1
ATOM 1238 C C . SER A 1 157 ? 3.356 19.592 -35.428 1.00 47.72 157 SER A C 1
ATOM 1240 O O . SER A 1 157 ? 3.325 19.921 -36.611 1.00 47.72 157 SER A O 1
ATOM 1242 N N . MET A 1 158 ? 2.466 20.063 -34.549 1.00 48.84 158 MET A N 1
ATOM 1243 C CA . MET A 1 158 ? 1.446 21.057 -34.907 1.00 48.84 158 MET A CA 1
ATOM 1244 C C . MET A 1 158 ? 2.001 22.484 -35.034 1.00 48.84 158 MET A C 1
ATOM 1246 O O . MET A 1 158 ? 1.379 23.303 -35.703 1.00 48.84 158 MET A O 1
ATOM 1250 N N . LYS A 1 159 ? 3.157 22.793 -34.430 1.00 49.69 159 LYS A N 1
ATOM 1251 C CA . LYS A 1 159 ? 3.769 24.137 -34.459 1.00 49.69 159 LYS A CA 1
ATOM 1252 C C . LYS A 1 159 ? 4.766 24.370 -35.602 1.00 49.69 159 LYS A C 1
ATOM 1254 O O . LYS A 1 159 ? 5.202 25.500 -35.778 1.00 49.69 159 LYS A O 1
ATOM 1259 N N . LEU A 1 160 ? 5.108 23.347 -36.386 1.00 43.50 160 LEU A N 1
ATOM 1260 C CA . LEU A 1 160 ? 6.108 23.422 -37.468 1.00 43.50 160 LEU A CA 1
ATOM 1261 C C . LEU A 1 160 ? 5.506 23.582 -38.877 1.00 43.50 160 LEU A C 1
ATOM 1263 O O . LEU A 1 160 ? 6.146 23.246 -39.868 1.00 43.50 160 LEU A O 1
ATOM 1267 N N . LYS A 1 161 ? 4.280 24.100 -38.987 1.00 48.47 161 LYS A N 1
ATOM 1268 C CA . LYS A 1 161 ? 3.694 24.504 -40.273 1.00 48.47 161 LYS A CA 1
ATOM 1269 C C . LYS A 1 161 ? 3.559 26.023 -40.338 1.00 48.47 161 LYS A C 1
ATOM 1271 O O . LYS A 1 161 ? 2.465 26.531 -40.121 1.00 48.47 161 LYS A O 1
ATOM 1276 N N . HIS A 1 162 ? 4.658 26.711 -40.635 1.00 41.50 162 HIS A N 1
ATOM 1277 C CA . HIS A 1 162 ? 4.660 28.048 -41.231 1.00 41.50 162 HIS A CA 1
ATOM 1278 C C . HIS A 1 162 ? 5.828 28.156 -42.202 1.00 41.50 162 HIS A C 1
ATOM 1280 O O . HIS A 1 162 ? 6.948 27.773 -41.798 1.00 41.50 162 HIS A O 1
#

Radius of gyration: 18.09 Å; chains: 1; bounding box: 32×45×57 Å

Sequence (162 aa):
MIVVGESGVGKSTFIGYLLKAKIIFKSEDGKAMYESEQTDQFPEIGHQNSKTKGIAVFGSYIDTGGLFDTEGPSAEICNSMAVYLASQLYPLNRLVYMFDSAVFNNRARGFFDLIDRLRRILRDATSFEALSSILFVVNDPAYTYQKSKKKLLWILSMKLKH